Protein AF-A0A2T6IY89-F1 (afdb_monomer)

Foldseek 3Di:
DDPFFWDWDKDKDQDPPDDPQKFKWKAWCDVLCPNRDPVSTQTWDDDPVRPPMTMRPGTTIDTPPDDIDMWMWIAGPVRPDIDTDDD

Radius of gyration: 13.69 Å; Cα contacts (8 Å, |Δi|>4): 174; chains: 1; bounding box: 37×26×39 Å

pLDDT: mean 93.79, std 10.37, range [43.0, 98.62]

Mean predicted aligned error: 3.8 Å

Sequence (87 aa):
MHLAGDVGVQFECVCSQTHPGQTLWVVGSVPALGSWSLHAALQLETGPDTFPRWKSRDGVRVPRNQDVEFKFVIMSQNRDYVVWEQI

Secondary structure (DSSP, 8-state):
-----EEEE--EEE-----TTEEEEEEESSGGGTTT-GGGPEEPB--TTTTTEEE-SSPEEEETTS---EEEEEEETTSS-EEEPP-

Organism: NCBI:txid943120

Structure (mmCIF, N/CA/C/O backbone):
data_AF-A0A2T6IY89-F1
#
_entry.id   AF-A0A2T6IY89-F1
#
loop_
_atom_site.group_PDB
_atom_site.id
_atom_site.type_symbol
_atom_site.label_atom_id
_atom_site.label_alt_id
_atom_site.label_comp_id
_atom_site.label_asym_id
_atom_site.label_entity_id
_atom_site.label_seq_id
_atom_site.pdbx_PDB_ins_code
_atom_site.Cartn_x
_atom_site.Cartn_y
_atom_site.Cartn_z
_atom_site.occupancy
_atom_site.B_iso_or_equiv
_atom_site.auth_seq_id
_atom_site.auth_comp_id
_atom_site.auth_asym_id
_atom_site.auth_atom_id
_atom_site.pdbx_PDB_model_num
ATOM 1 N N . MET A 1 1 ? -25.132 -7.232 22.403 1.00 43.00 1 MET A N 1
ATOM 2 C CA . MET A 1 1 ? -23.665 -7.249 22.228 1.00 43.00 1 MET A CA 1
ATOM 3 C C . MET A 1 1 ? -23.381 -7.893 20.878 1.00 43.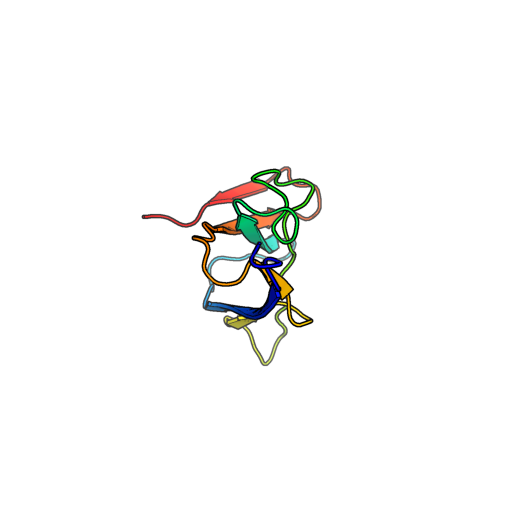00 1 MET A C 1
ATOM 5 O O . MET A 1 1 ? -23.362 -9.111 20.791 1.00 43.00 1 MET A O 1
ATOM 9 N N . HIS A 1 2 ? -23.298 -7.114 19.797 1.00 51.34 2 HIS A N 1
ATOM 10 C CA . HIS A 1 2 ? -22.814 -7.667 18.532 1.00 51.34 2 HIS A CA 1
ATOM 11 C C . HIS A 1 2 ? -21.297 -7.759 18.648 1.00 51.34 2 HIS A C 1
ATOM 13 O O . HIS A 1 2 ? -20.638 -6.738 18.814 1.00 51.34 2 HIS A O 1
ATOM 19 N N . LEU A 1 3 ? -20.749 -8.974 18.620 1.00 52.22 3 LEU A N 1
ATOM 20 C CA . LEU A 1 3 ? -19.327 -9.138 18.353 1.00 52.22 3 LEU A CA 1
ATOM 21 C C . LEU A 1 3 ? -19.101 -8.559 16.955 1.00 52.22 3 LEU A C 1
ATOM 23 O O . L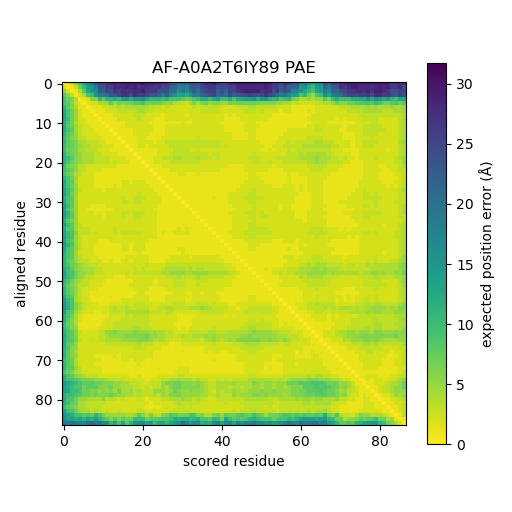EU A 1 3 ? -19.657 -9.072 15.981 1.00 52.22 3 LEU A O 1
ATOM 27 N N . ALA A 1 4 ? -18.377 -7.445 16.869 1.00 65.44 4 ALA A N 1
ATOM 28 C CA . ALA A 1 4 ? -17.924 -6.922 15.593 1.00 65.44 4 ALA A CA 1
ATOM 29 C C . ALA A 1 4 ? -17.032 -8.000 14.967 1.00 65.44 4 ALA A C 1
ATOM 31 O O . ALA A 1 4 ? -15.965 -8.312 15.487 1.00 65.44 4 ALA A O 1
ATOM 32 N N . GLY A 1 5 ? -17.537 -8.659 13.927 1.00 87.69 5 GLY A N 1
ATOM 33 C CA . GLY A 1 5 ? -16.743 -9.578 13.123 1.00 87.69 5 GLY A CA 1
ATOM 34 C C . GLY A 1 5 ? -15.986 -8.813 12.045 1.00 87.69 5 GLY A C 1
ATOM 35 O O . GLY A 1 5 ? -16.369 -7.700 11.691 1.00 87.69 5 GLY A O 1
ATOM 36 N N . ASP A 1 6 ? -14.966 -9.442 11.476 1.00 93.56 6 ASP A N 1
ATOM 37 C CA . ASP A 1 6 ? -14.254 -8.901 10.320 1.00 93.56 6 ASP A CA 1
ATOM 38 C C . ASP A 1 6 ? -14.785 -9.491 9.012 1.00 93.56 6 ASP A C 1
ATOM 40 O O . ASP A 1 6 ? -15.255 -10.633 8.964 1.00 93.56 6 ASP A O 1
ATOM 44 N N . VAL A 1 7 ? -14.633 -8.733 7.930 1.00 95.88 7 VAL A N 1
ATOM 45 C CA . VAL A 1 7 ? -14.797 -9.196 6.550 1.00 95.88 7 VAL A CA 1
ATOM 46 C C . VAL A 1 7 ? -13.444 -9.163 5.838 1.00 95.88 7 VAL A C 1
ATOM 48 O O . VAL A 1 7 ? -12.621 -8.287 6.094 1.00 95.88 7 VAL A O 1
ATOM 51 N N . GLY A 1 8 ? -13.184 -10.151 4.978 1.00 96.88 8 GLY A N 1
ATOM 52 C CA . GLY A 1 8 ? -12.008 -10.149 4.109 1.00 96.88 8 GLY A CA 1
ATOM 53 C C . GLY A 1 8 ? -12.267 -9.310 2.861 1.00 96.88 8 GLY A C 1
ATOM 54 O O . GLY A 1 8 ? -13.253 -9.549 2.167 1.00 96.88 8 GLY A O 1
ATOM 55 N N . VAL A 1 9 ? -11.386 -8.357 2.573 1.00 97.31 9 VAL A N 1
ATOM 56 C CA . VAL A 1 9 ? -11.412 -7.517 1.367 1.00 97.31 9 VAL A CA 1
ATOM 57 C C . VAL A 1 9 ? -10.063 -7.578 0.653 1.00 97.31 9 VAL A C 1
ATOM 59 O O . VAL A 1 9 ? -9.052 -7.923 1.260 1.00 97.31 9 VAL A O 1
ATOM 62 N N . GLN A 1 10 ? -10.025 -7.238 -0.632 1.00 98.25 10 GLN A N 1
ATOM 63 C CA . GLN A 1 10 ? -8.778 -7.013 -1.364 1.00 98.25 10 GLN A CA 1
ATOM 64 C C . GLN A 1 10 ? -8.698 -5.537 -1.736 1.00 98.25 10 GLN A C 1
ATOM 66 O O . GLN A 1 10 ? -9.671 -4.974 -2.234 1.00 98.25 10 GLN A O 1
ATOM 71 N N . PHE A 1 11 ? -7.545 -4.923 -1.487 1.00 98.31 11 PHE A N 1
ATOM 72 C CA . PHE A 1 11 ? -7.274 -3.567 -1.950 1.00 98.31 11 PHE A CA 1
ATOM 73 C C . PHE A 1 11 ? -6.618 -3.638 -3.316 1.00 98.31 11 PHE A C 1
ATOM 75 O O . PHE A 1 11 ? -5.681 -4.413 -3.507 1.00 98.31 11 PHE A O 1
ATOM 82 N N . GLU A 1 12 ? -7.099 -2.824 -4.246 1.00 98.25 12 GLU A N 1
ATOM 83 C CA . GLU A 1 12 ? -6.586 -2.772 -5.605 1.00 98.25 12 GLU A CA 1
ATOM 84 C C . GLU A 1 12 ? -6.626 -1.340 -6.145 1.00 98.25 12 GLU A C 1
ATOM 86 O O . GLU A 1 12 ? -7.565 -0.596 -5.869 1.00 98.25 12 GLU A O 1
ATOM 91 N N . CYS A 1 13 ? -5.606 -0.953 -6.910 1.00 97.62 13 CYS A N 1
ATOM 92 C CA . CYS A 1 13 ? -5.521 0.353 -7.552 1.00 97.62 13 CYS A CA 1
ATOM 93 C C . CYS A 1 13 ? -4.777 0.262 -8.886 1.00 97.62 13 CYS A C 1
ATOM 95 O O . CYS A 1 13 ? -3.785 -0.456 -9.014 1.00 97.62 13 CYS A O 1
ATOM 97 N N . VAL A 1 14 ? -5.237 1.016 -9.883 1.00 97.75 14 VAL A N 1
ATOM 98 C CA . VAL A 1 14 ? -4.513 1.212 -11.140 1.00 97.75 14 VAL A CA 1
ATOM 99 C C . VAL A 1 14 ? -3.667 2.476 -11.001 1.00 97.75 14 VAL A C 1
ATOM 101 O O . VAL A 1 14 ? -4.199 3.581 -11.003 1.00 97.75 14 VAL A O 1
ATOM 104 N N . CYS A 1 15 ? -2.350 2.320 -10.877 1.00 97.25 15 CYS A N 1
ATOM 105 C CA . CYS A 1 15 ? -1.409 3.416 -10.677 1.00 97.25 15 CYS A CA 1
ATOM 106 C C . CYS A 1 15 ? -0.176 3.241 -11.566 1.00 97.25 15 CYS A C 1
ATOM 108 O O . CYS A 1 15 ? 0.636 2.337 -11.365 1.00 97.25 15 CYS A O 1
ATOM 110 N N . SER A 1 16 ? -0.031 4.132 -12.548 1.00 97.06 16 SER A N 1
ATOM 111 C CA . SER A 1 16 ? 1.096 4.153 -13.485 1.00 97.06 16 SER A CA 1
ATOM 112 C C . SER A 1 16 ? 2.179 5.176 -13.124 1.00 97.06 16 SER A C 1
ATOM 114 O O . SER A 1 16 ? 3.127 5.346 -13.883 1.00 97.06 16 SER A O 1
ATOM 116 N N . GLN A 1 17 ? 2.027 5.889 -12.003 1.00 96.38 17 GLN A N 1
ATOM 117 C CA . GLN A 1 17 ? 2.892 7.013 -11.613 1.00 96.38 17 GLN A CA 1
ATOM 118 C C . GLN A 1 17 ? 4.135 6.587 -10.815 1.00 96.38 17 GLN A C 1
ATOM 120 O O . GLN A 1 17 ? 4.952 7.426 -10.453 1.00 96.38 17 GLN A O 1
ATOM 125 N N . THR A 1 18 ? 4.285 5.297 -10.519 1.00 96.56 18 THR A N 1
ATOM 126 C CA . THR A 1 18 ? 5.452 4.779 -9.799 1.00 96.56 18 THR A CA 1
ATOM 127 C C . THR A 1 18 ? 6.677 4.688 -10.704 1.00 96.56 18 THR A C 1
ATOM 129 O O . THR A 1 18 ? 6.584 4.246 -11.850 1.00 96.56 18 THR A O 1
ATOM 132 N N . HIS A 1 19 ? 7.845 4.973 -10.144 1.00 95.19 19 HIS A N 1
ATOM 133 C CA . HIS A 1 19 ? 9.152 4.752 -10.758 1.00 95.19 19 HIS A CA 1
ATOM 134 C C . HIS A 1 19 ? 9.888 3.557 -10.123 1.00 95.19 19 HIS A C 1
ATOM 136 O O . HIS A 1 19 ? 9.506 3.107 -9.038 1.00 95.19 19 HIS A O 1
ATOM 142 N N . PRO A 1 20 ? 10.959 3.031 -10.753 1.00 93.94 20 PRO A N 1
ATOM 143 C CA . PRO A 1 20 ? 11.803 2.014 -10.129 1.00 93.94 20 PRO A CA 1
ATOM 144 C C . PRO A 1 20 ? 12.250 2.420 -8.717 1.00 93.94 20 PRO A C 1
ATOM 146 O O . PRO A 1 20 ? 12.688 3.547 -8.497 1.00 93.94 20 PRO A O 1
ATOM 149 N N . GLY A 1 21 ? 12.121 1.500 -7.757 1.00 93.75 21 GLY A N 1
ATOM 150 C CA . GLY A 1 21 ? 12.402 1.752 -6.336 1.00 93.75 21 GLY A CA 1
ATOM 151 C C . GLY A 1 21 ? 11.223 2.317 -5.532 1.00 93.75 21 GLY A C 1
ATOM 152 O O . GLY A 1 21 ? 11.310 2.388 -4.306 1.00 93.75 21 GLY A O 1
ATOM 153 N N . GLN A 1 22 ? 10.115 2.666 -6.190 1.00 97.19 22 GLN A N 1
ATOM 154 C CA . GLN A 1 22 ? 8.868 3.069 -5.545 1.00 97.19 22 GLN A CA 1
ATOM 15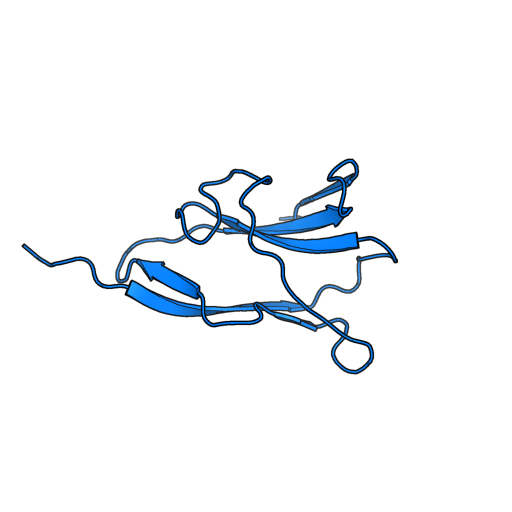5 C C . GLN A 1 22 ? 7.863 1.917 -5.511 1.00 97.19 22 GLN A C 1
ATOM 157 O O . GLN A 1 22 ? 7.926 0.959 -6.282 1.00 97.19 22 GLN A O 1
ATOM 162 N N . THR A 1 23 ? 6.911 2.001 -4.595 1.00 97.75 23 THR A N 1
ATOM 163 C CA . THR A 1 23 ? 5.828 1.032 -4.443 1.00 97.75 23 THR A CA 1
ATOM 164 C C . THR A 1 23 ? 4.550 1.756 -4.050 1.00 97.75 23 THR A C 1
ATOM 166 O O . THR A 1 23 ? 4.611 2.809 -3.414 1.00 97.75 23 THR A O 1
ATOM 169 N N . LEU A 1 24 ? 3.401 1.199 -4.433 1.00 98.31 24 LEU A N 1
ATOM 170 C CA . LEU A 1 24 ? 2.100 1.661 -3.971 1.00 98.31 24 LEU A CA 1
ATOM 171 C C . LEU A 1 24 ? 1.722 0.976 -2.654 1.00 98.31 24 LEU A C 1
ATOM 173 O O . LEU A 1 24 ? 1.852 -0.239 -2.511 1.00 98.31 24 LEU A O 1
ATOM 177 N N . TRP A 1 25 ? 1.226 1.757 -1.707 1.00 98.44 25 TRP A N 1
ATOM 178 C CA . TRP A 1 25 ? 0.800 1.296 -0.391 1.00 98.44 25 TRP A CA 1
ATOM 179 C C . TRP A 1 25 ? -0.609 1.791 -0.086 1.00 98.44 25 TRP A C 1
ATOM 181 O O . TRP A 1 25 ? -1.067 2.778 -0.664 1.00 98.44 25 TRP A O 1
ATOM 191 N N . VAL A 1 26 ? -1.267 1.12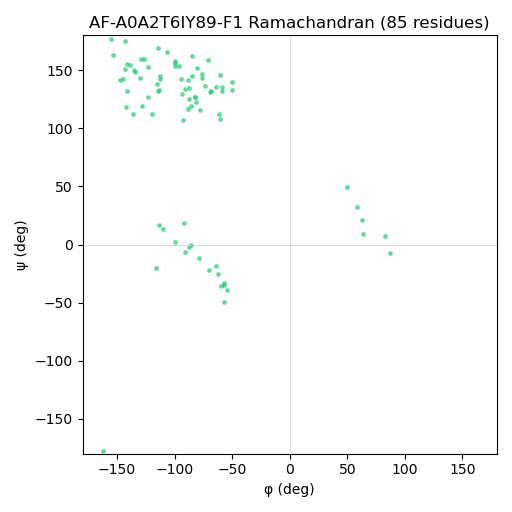9 0.859 1.00 98.31 26 VAL A N 1
ATOM 192 C CA . VAL A 1 26 ? -2.528 1.560 1.465 1.00 98.31 26 VAL A CA 1
ATOM 193 C C . VAL A 1 26 ? -2.283 1.870 2.929 1.00 98.31 26 VAL A C 1
ATOM 195 O O . VAL A 1 26 ? -1.697 1.070 3.656 1.00 98.31 26 VAL A O 1
ATOM 198 N N . VAL A 1 27 ? -2.766 3.019 3.376 1.00 98.25 27 VAL A N 1
ATOM 199 C CA . VAL A 1 27 ? -2.792 3.394 4.789 1.00 98.25 27 VAL A CA 1
ATOM 200 C C . VAL A 1 27 ? -4.197 3.866 5.141 1.00 98.25 27 VAL A C 1
ATOM 202 O O . VAL A 1 27 ? -4.861 4.478 4.308 1.00 98.25 27 VAL A O 1
ATOM 205 N N . GLY A 1 28 ? -4.678 3.556 6.342 1.00 98.25 28 GLY A N 1
ATOM 206 C CA . GLY A 1 28 ? -6.067 3.822 6.702 1.00 98.25 28 GLY A CA 1
ATOM 207 C C . GLY A 1 28 ? -6.350 3.812 8.193 1.00 98.25 28 GLY A C 1
ATOM 208 O O . GLY A 1 28 ? -5.450 3.639 9.011 1.00 98.25 28 GLY A O 1
ATOM 209 N N . SER A 1 29 ? -7.620 4.004 8.540 1.00 98.38 29 SER A N 1
ATOM 210 C CA . SER A 1 29 ? -8.081 4.254 9.910 1.00 98.38 29 SER A CA 1
ATOM 211 C C . SER A 1 29 ? -7.974 3.052 10.851 1.00 98.38 29 SER A C 1
ATOM 213 O O . SER A 1 29 ? -7.925 3.229 12.068 1.00 98.38 29 SER A O 1
ATOM 215 N N . VAL A 1 30 ? -7.928 1.832 10.312 1.00 97.44 30 VAL A N 1
ATOM 216 C CA . VAL A 1 30 ? -7.943 0.588 11.095 1.00 97.44 30 VAL A CA 1
ATOM 217 C C . VAL A 1 30 ? -6.539 -0.003 11.273 1.00 97.44 30 VAL A C 1
ATOM 219 O O . VAL A 1 30 ? -5.679 0.209 10.414 1.00 97.44 30 VAL A O 1
ATOM 222 N N . PRO A 1 31 ? -6.295 -0.822 12.318 1.00 96.94 31 PRO A N 1
ATOM 223 C CA . PRO A 1 31 ? -4.978 -1.420 12.561 1.00 96.94 31 PRO A CA 1
ATOM 224 C C . PRO A 1 31 ? -4.443 -2.259 11.397 1.00 96.94 31 PRO A C 1
ATOM 226 O O . PRO A 1 31 ? -3.248 -2.229 11.120 1.00 96.94 31 PRO A O 1
ATOM 229 N N . ALA A 1 32 ? -5.324 -2.956 10.670 1.00 96.81 32 ALA A N 1
ATOM 230 C CA . ALA A 1 32 ? -4.950 -3.725 9.480 1.00 96.81 32 ALA A CA 1
ATOM 231 C C . ALA A 1 32 ? -4.409 -2.851 8.328 1.00 96.81 32 ALA A C 1
ATOM 233 O O . ALA A 1 32 ? -3.747 -3.368 7.433 1.00 96.81 32 ALA A O 1
ATOM 234 N N . LEU A 1 33 ? -4.679 -1.541 8.362 1.00 98.12 33 LEU A N 1
ATOM 235 C CA . LEU A 1 33 ? -4.174 -0.527 7.432 1.00 98.12 33 LEU A CA 1
ATOM 236 C C . LEU A 1 33 ? -3.227 0.472 8.125 1.00 98.12 33 LEU A C 1
ATOM 238 O O . LEU A 1 33 ? -2.972 1.558 7.605 1.00 98.12 33 LEU A O 1
ATOM 242 N N . GLY A 1 34 ? -2.722 0.125 9.310 1.00 97.69 34 GLY A N 1
ATOM 243 C CA . GLY A 1 34 ? -1.687 0.881 10.007 1.00 97.69 34 GLY A CA 1
ATOM 244 C C . GLY A 1 34 ? -2.156 2.085 10.823 1.00 97.69 34 GLY A C 1
ATOM 245 O O . GLY A 1 34 ? -1.302 2.816 11.320 1.00 97.69 34 GLY A O 1
ATOM 246 N N . SER A 1 35 ? -3.463 2.310 10.989 1.00 97.94 35 SER A N 1
ATOM 247 C CA . SER A 1 35 ? -4.013 3.419 11.792 1.00 97.94 35 SER A CA 1
ATOM 248 C C . SER A 1 35 ? -3.389 4.783 11.449 1.00 97.94 35 SER A C 1
ATOM 250 O O . SER A 1 35 ? -2.905 5.500 12.324 1.00 97.94 35 SER A O 1
ATOM 252 N N . TRP A 1 36 ? -3.340 5.113 10.156 1.00 97.69 36 TRP A N 1
ATOM 253 C CA . TRP A 1 36 ? -2.722 6.324 9.598 1.00 97.69 36 TRP A CA 1
ATOM 254 C C . TRP A 1 36 ? -1.202 6.467 9.800 1.00 97.69 36 TRP A C 1
ATOM 256 O O . TRP A 1 36 ? -0.621 7.492 9.445 1.00 97.69 36 TRP A O 1
ATOM 266 N N . SER A 1 37 ? -0.518 5.429 10.288 1.00 97.31 37 SER A N 1
ATOM 267 C CA . SER A 1 37 ? 0.944 5.382 10.353 1.00 97.31 37 SER A CA 1
ATOM 268 C C . SER A 1 37 ? 1.535 4.812 9.067 1.00 97.31 37 SER A C 1
ATOM 270 O O . SER A 1 37 ? 1.371 3.629 8.768 1.00 97.31 37 SER A O 1
ATOM 272 N N . LEU A 1 38 ? 2.318 5.619 8.340 1.00 95.69 38 LEU A N 1
ATOM 273 C CA . LEU A 1 38 ? 3.022 5.160 7.134 1.00 95.69 38 LEU A CA 1
ATOM 274 C C . LEU A 1 38 ? 3.946 3.967 7.415 1.00 95.69 38 LEU A C 1
ATOM 276 O O . LEU A 1 38 ? 4.071 3.083 6.572 1.00 95.69 38 LEU A O 1
ATOM 280 N N . HIS A 1 39 ? 4.543 3.893 8.608 1.00 95.06 39 HIS A N 1
ATOM 281 C CA . HIS A 1 39 ? 5.408 2.780 9.016 1.00 95.06 39 HIS A CA 1
ATOM 282 C C . HIS A 1 39 ? 4.674 1.434 9.065 1.00 95.06 39 HIS A C 1
ATOM 284 O O . HIS A 1 39 ? 5.311 0.398 8.886 1.00 95.06 39 HIS A O 1
ATOM 290 N N . ALA A 1 40 ? 3.356 1.462 9.269 1.00 96.88 40 ALA A N 1
ATOM 291 C CA . ALA A 1 40 ? 2.482 0.296 9.313 1.00 96.88 40 ALA A CA 1
ATOM 292 C C . ALA A 1 40 ? 1.544 0.210 8.092 1.00 96.88 40 ALA A C 1
ATOM 294 O O . ALA A 1 40 ? 0.589 -0.564 8.110 1.00 96.88 40 ALA A O 1
ATOM 295 N N . ALA A 1 41 ? 1.798 1.001 7.042 1.00 97.38 41 ALA A N 1
ATOM 296 C CA . ALA A 1 41 ? 1.039 0.926 5.801 1.00 97.38 41 ALA A CA 1
ATOM 297 C C . ALA A 1 41 ? 1.166 -0.467 5.165 1.00 97.38 41 ALA A C 1
ATOM 299 O O . ALA A 1 41 ? 2.219 -1.107 5.219 1.00 97.38 41 ALA A O 1
ATOM 300 N N . LEU A 1 42 ? 0.095 -0.905 4.515 1.00 97.88 42 LEU A N 1
ATOM 301 C CA . LEU A 1 42 ? 0.037 -2.158 3.781 1.00 97.88 42 LEU A CA 1
ATOM 302 C C . LEU A 1 42 ? 0.660 -1.985 2.393 1.00 97.88 42 LEU A C 1
ATOM 304 O O . LEU A 1 42 ? 0.207 -1.155 1.607 1.00 97.88 42 LEU A O 1
ATOM 308 N N . GLN A 1 43 ? 1.671 -2.788 2.073 1.00 97.69 43 GLN A N 1
ATOM 309 C CA . GLN A 1 43 ? 2.284 -2.796 0.745 1.00 97.69 43 GLN A CA 1
ATOM 310 C C . GLN A 1 43 ? 1.362 -3.471 -0.274 1.00 97.69 43 GLN A C 1
ATOM 312 O O . GLN A 1 43 ? 0.812 -4.539 0.004 1.00 97.69 43 GLN A O 1
ATOM 317 N N . LEU A 1 44 ? 1.227 -2.885 -1.465 1.00 98.44 44 LEU A N 1
ATOM 318 C CA . LEU A 1 44 ? 0.613 -3.552 -2.610 1.00 98.44 44 LEU A CA 1
ATOM 319 C C . LEU A 1 44 ? 1.684 -4.092 -3.557 1.00 98.44 44 LEU A C 1
ATOM 321 O O . LEU A 1 44 ? 2.793 -3.567 -3.652 1.00 98.44 44 LEU A O 1
ATOM 325 N N . GLU A 1 45 ? 1.325 -5.138 -4.289 1.00 98.00 45 GLU A N 1
ATOM 326 C CA . GLU A 1 45 ? 2.195 -5.828 -5.231 1.00 98.00 45 GLU A CA 1
ATOM 327 C C . G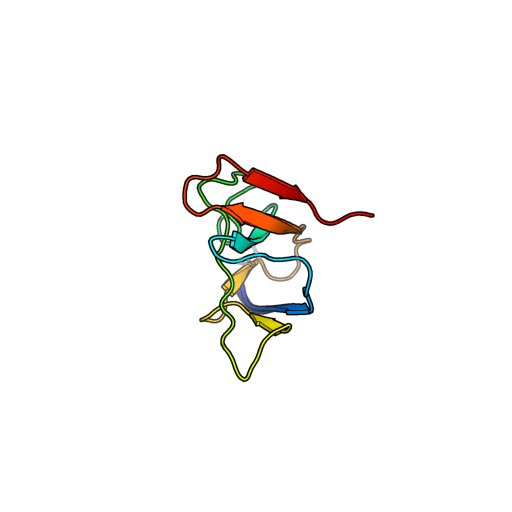LU A 1 45 ? 1.713 -5.625 -6.670 1.00 98.00 45 GLU A C 1
ATOM 329 O O . GLU A 1 45 ? 0.513 -5.577 -6.958 1.00 98.00 45 GLU A O 1
ATOM 334 N N . THR A 1 46 ? 2.676 -5.538 -7.582 1.00 98.12 46 THR A N 1
ATOM 335 C CA . THR A 1 46 ? 2.484 -5.554 -9.034 1.00 98.12 46 THR A CA 1
ATOM 336 C C . THR A 1 46 ? 3.637 -6.332 -9.677 1.00 98.12 46 THR A C 1
ATOM 338 O O . THR A 1 46 ? 4.577 -6.741 -8.994 1.00 98.12 46 THR A O 1
ATOM 341 N N . GLY A 1 47 ? 3.583 -6.543 -10.986 1.00 96.56 47 GLY A N 1
ATOM 342 C CA . GLY A 1 47 ? 4.623 -7.209 -11.761 1.00 96.56 47 GLY A CA 1
ATOM 343 C C . GLY A 1 47 ? 4.594 -6.794 -13.234 1.00 96.56 47 GLY A C 1
ATOM 344 O O . GLY A 1 47 ? 3.706 -6.043 -13.636 1.00 96.56 47 GLY A O 1
ATOM 345 N N . PRO A 1 48 ? 5.540 -7.284 -14.056 1.00 96.12 48 PRO A N 1
ATOM 346 C CA . PRO A 1 48 ? 5.666 -6.886 -15.462 1.00 96.12 48 PRO A CA 1
ATOM 347 C C . PRO A 1 48 ? 4.380 -7.064 -16.280 1.00 96.12 48 PRO A C 1
ATOM 349 O O . PRO A 1 48 ? 4.039 -6.193 -17.071 1.00 96.12 48 PRO A O 1
ATOM 352 N N . ASP A 1 49 ? 3.642 -8.149 -16.031 1.00 97.50 49 ASP A N 1
ATOM 353 C CA . ASP A 1 49 ? 2.408 -8.478 -16.758 1.00 97.50 49 ASP A CA 1
ATOM 354 C C . ASP A 1 49 ? 1.136 -7.915 -16.100 1.00 97.50 49 ASP A C 1
ATOM 356 O O . ASP A 1 49 ? 0.039 -8.051 -16.642 1.00 97.50 49 ASP A O 1
ATOM 360 N N . THR A 1 50 ? 1.246 -7.317 -14.908 1.00 97.00 50 THR A N 1
ATOM 361 C CA . THR A 1 50 ? 0.092 -6.800 -14.151 1.00 97.00 50 THR A CA 1
ATOM 362 C C . THR A 1 50 ? 0.123 -5.291 -13.953 1.00 97.00 50 THR A C 1
ATOM 364 O O . THR A 1 50 ? -0.935 -4.702 -13.735 1.00 97.00 50 THR A O 1
ATOM 367 N N . PHE A 1 51 ? 1.280 -4.641 -14.083 1.00 97.19 51 PHE A N 1
ATOM 368 C CA . PHE A 1 51 ? 1.396 -3.188 -14.055 1.00 97.19 51 PHE A CA 1
ATOM 369 C C . PHE A 1 51 ? 0.548 -2.559 -15.180 1.00 97.19 51 PHE A C 1
ATOM 371 O O . PHE A 1 51 ? 0.584 -3.049 -16.310 1.00 97.19 51 PHE A O 1
ATOM 378 N N . PRO A 1 52 ? -0.225 -1.483 -14.919 1.00 97.81 52 PRO A N 1
ATOM 379 C CA . PRO A 1 52 ? -0.224 -0.630 -13.724 1.00 97.81 52 PRO A CA 1
ATOM 380 C C . PRO A 1 52 ? -1.197 -1.032 -12.603 1.00 97.81 52 PRO A C 1
ATOM 382 O O . PRO A 1 52 ? -1.515 -0.205 -11.754 1.00 97.81 52 PRO A O 1
ATOM 385 N N . ARG A 1 53 ? -1.707 -2.266 -12.569 1.00 98.50 53 ARG A N 1
ATOM 386 C CA . ARG A 1 53 ? -2.574 -2.748 -11.483 1.00 98.50 53 ARG A CA 1
ATOM 387 C C . 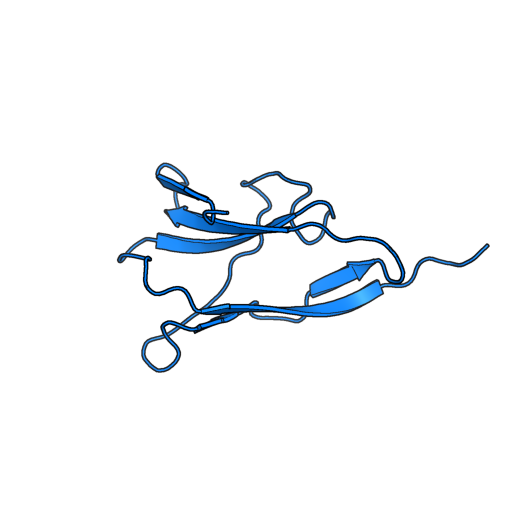ARG A 1 53 ? -1.742 -3.211 -10.287 1.00 98.50 53 ARG A C 1
ATOM 389 O O . ARG A 1 53 ? -0.873 -4.072 -10.417 1.00 98.50 53 ARG A O 1
ATOM 396 N N . TRP A 1 54 ? -2.062 -2.678 -9.118 1.00 98.50 54 TRP A N 1
ATOM 397 C CA . TRP A 1 54 ? -1.474 -3.013 -7.824 1.00 98.50 54 TRP A CA 1
ATOM 398 C C . TRP A 1 54 ? -2.539 -3.627 -6.935 1.00 98.50 54 TRP A C 1
ATOM 400 O O . TRP A 1 54 ? -3.652 -3.107 -6.897 1.00 98.50 54 TRP A O 1
ATOM 410 N N . LYS A 1 55 ? -2.212 -4.687 -6.195 1.00 98.62 55 LYS A N 1
ATOM 411 C CA . LYS A 1 55 ? -3.158 -5.333 -5.276 1.00 98.62 55 LYS A CA 1
ATOM 412 C C . LYS A 1 55 ? -2.507 -5.796 -3.983 1.00 98.62 55 LYS A C 1
ATOM 414 O O . LYS A 1 55 ? -1.311 -6.078 -3.960 1.00 98.62 55 LYS A O 1
ATOM 419 N N . SER A 1 56 ? -3.292 -5.926 -2.918 1.00 98.44 56 SER A N 1
ATOM 420 C CA . SER A 1 56 ? -2.824 -6.612 -1.715 1.00 98.44 56 SER A CA 1
ATOM 421 C C . SER A 1 56 ? -2.558 -8.081 -2.050 1.00 98.44 56 SER A C 1
ATOM 423 O O . SER A 1 56 ? -3.356 -8.720 -2.747 1.00 98.44 56 SER A O 1
ATOM 425 N N . ARG A 1 57 ? -1.424 -8.606 -1.569 1.00 96.75 57 ARG A N 1
ATOM 426 C CA . ARG A 1 57 ? -1.023 -10.003 -1.788 1.00 96.75 57 ARG A CA 1
ATOM 427 C C . ARG A 1 57 ? -2.089 -10.976 -1.290 1.00 96.75 57 ARG A C 1
ATOM 429 O O . ARG A 1 57 ? -2.520 -11.856 -2.031 1.00 96.75 57 ARG A O 1
ATOM 436 N N . ASP A 1 58 ? -2.529 -10.754 -0.055 1.00 95.75 58 ASP A N 1
ATOM 437 C CA . ASP A 1 58 ? -3.547 -11.539 0.633 1.00 95.75 58 ASP A CA 1
ATOM 438 C C . ASP A 1 58 ? -4.811 -10.700 0.890 1.00 95.75 58 ASP A C 1
ATOM 440 O O . ASP A 1 58 ? -4.829 -9.473 0.718 1.00 95.75 58 ASP A O 1
ATOM 444 N N . GLY A 1 59 ? -5.886 -11.371 1.311 1.00 96.44 59 GLY A N 1
ATOM 445 C CA . GLY A 1 59 ? -7.094 -10.704 1.791 1.00 96.44 59 GLY A CA 1
ATOM 446 C C . GLY A 1 59 ? -6.846 -9.993 3.124 1.00 96.44 59 GLY A C 1
ATOM 447 O O . GLY A 1 59 ? -6.316 -10.582 4.065 1.00 96.44 59 GLY A O 1
ATOM 448 N N . VAL A 1 60 ? -7.274 -8.738 3.221 1.00 97.44 60 VAL A N 1
ATOM 449 C CA . VAL A 1 60 ? -7.158 -7.895 4.414 1.00 97.44 60 VAL A CA 1
ATOM 450 C C . VAL A 1 60 ? -8.439 -8.003 5.227 1.00 97.44 60 VAL A C 1
ATOM 452 O O . VAL A 1 60 ? -9.539 -7.844 4.700 1.00 97.44 60 VAL A O 1
ATOM 455 N N . ARG A 1 61 ? -8.310 -8.274 6.524 1.00 97.25 61 ARG A N 1
ATOM 456 C CA . ARG A 1 61 ? -9.445 -8.319 7.450 1.00 97.25 61 ARG A CA 1
ATOM 457 C C . ARG A 1 61 ? -9.728 -6.910 7.954 1.00 97.25 61 ARG A C 1
ATOM 459 O O . ARG A 1 61 ? -8.863 -6.299 8.574 1.00 97.25 61 ARG A O 1
ATOM 466 N N . VAL A 1 62 ? -10.925 -6.407 7.677 1.00 96.50 62 VAL A N 1
ATOM 467 C CA . VAL A 1 62 ? -11.390 -5.100 8.157 1.00 96.50 62 VAL A CA 1
ATOM 468 C C . VAL A 1 62 ? -12.687 -5.256 8.955 1.00 96.50 62 VAL A C 1
ATOM 470 O O . VAL A 1 62 ? -13.440 -6.203 8.693 1.00 96.50 62 VAL A O 1
ATOM 473 N N . PRO A 1 63 ? -12.977 -4.355 9.912 1.00 95.81 63 PRO A N 1
ATOM 474 C CA . PRO A 1 63 ? -14.189 -4.438 10.714 1.00 95.81 63 PRO A CA 1
ATOM 475 C C . PRO A 1 63 ? -15.444 -4.395 9.841 1.00 95.81 63 PRO A C 1
ATOM 477 O O . PRO A 1 63 ? -15.593 -3.541 8.968 1.00 95.81 63 PRO A O 1
ATOM 480 N N . ARG A 1 64 ? -16.378 -5.314 10.081 1.00 95.12 64 ARG A N 1
ATOM 481 C CA . ARG A 1 64 ? -17.677 -5.315 9.406 1.00 95.12 64 ARG A CA 1
ATOM 482 C C . ARG A 1 64 ? -18.585 -4.237 10.001 1.00 95.12 64 ARG A C 1
ATOM 484 O O . ARG A 1 64 ? -18.588 -4.032 11.214 1.00 95.12 64 ARG A O 1
ATOM 491 N N . ASN A 1 65 ? -19.437 -3.643 9.161 1.00 93.12 65 ASN A N 1
ATOM 492 C CA . ASN A 1 65 ? -20.457 -2.657 9.552 1.00 93.12 65 ASN A CA 1
ATOM 493 C C . ASN A 1 65 ? -19.876 -1.413 10.252 1.00 93.12 65 ASN A C 1
ATOM 495 O O . ASN A 1 65 ? -20.515 -0.850 11.138 1.00 93.12 65 ASN A O 1
ATOM 499 N N . GLN A 1 66 ? -18.660 -1.020 9.882 1.00 93.56 66 GLN A N 1
ATOM 500 C CA . GLN A 1 66 ? -18.012 0.209 10.325 1.00 93.56 66 GLN A CA 1
ATOM 501 C C . GLN A 1 66 ? -17.381 0.882 9.114 1.00 93.56 66 GLN A C 1
ATOM 503 O O . GLN A 1 66 ? -16.968 0.197 8.174 1.00 93.56 66 GLN A O 1
ATOM 508 N N . ASP A 1 67 ? -17.294 2.204 9.160 1.00 96.00 67 ASP A N 1
ATOM 509 C CA . ASP A 1 67 ? -16.590 2.954 8.133 1.00 96.00 67 ASP A CA 1
ATOM 510 C C . ASP A 1 67 ? -15.086 2.690 8.245 1.00 96.00 67 ASP A C 1
ATOM 512 O O . ASP A 1 67 ? -14.488 2.747 9.324 1.00 96.00 67 ASP A O 1
ATOM 516 N N . VAL A 1 68 ? -14.477 2.370 7.106 1.00 97.00 68 VAL A N 1
ATOM 517 C CA . VAL A 1 68 ? -13.036 2.170 6.969 1.00 97.00 68 VAL A CA 1
ATOM 518 C C . VAL A 1 68 ? -12.544 3.196 5.969 1.00 97.00 68 VAL A C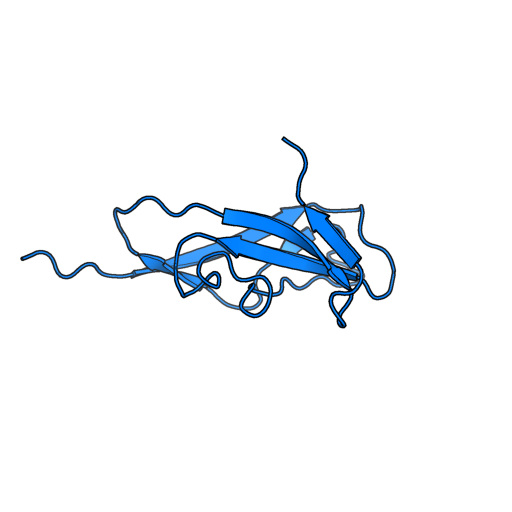 1
ATOM 520 O O . VAL A 1 68 ? -12.867 3.133 4.785 1.00 97.00 68 VAL A O 1
ATOM 523 N N . GLU A 1 69 ? -11.756 4.142 6.458 1.00 97.88 69 GLU A N 1
ATOM 524 C CA . GLU A 1 69 ? -11.130 5.158 5.627 1.00 97.88 69 GLU A CA 1
ATOM 525 C C . GLU A 1 69 ? -9.729 4.694 5.251 1.00 97.88 69 GLU A C 1
ATOM 527 O O . GLU A 1 69 ? -9.020 4.087 6.059 1.00 97.88 69 GLU A O 1
ATOM 532 N N . PHE A 1 70 ? -9.320 4.982 4.023 1.00 98.12 70 PHE A N 1
ATOM 533 C CA . PHE A 1 70 ? -7.994 4.657 3.531 1.00 98.12 70 PHE A CA 1
ATOM 534 C C . PHE A 1 70 ? -7.589 5.625 2.426 1.00 98.12 70 PHE A C 1
ATOM 536 O O . PHE A 1 70 ? -8.435 6.302 1.846 1.00 98.12 70 PHE A O 1
ATOM 543 N N . LYS A 1 71 ? -6.291 5.662 2.141 1.00 98.06 71 LYS A N 1
ATOM 544 C CA . LYS A 1 71 ? -5.712 6.330 0.978 1.00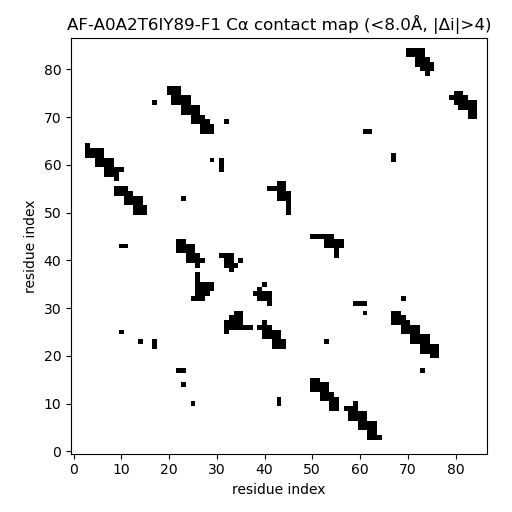 98.06 71 LYS A CA 1
ATOM 545 C C . LYS A 1 71 ? -4.613 5.486 0.363 1.00 98.06 71 LYS A C 1
ATOM 547 O O . LYS A 1 71 ? -3.934 4.734 1.074 1.00 98.06 71 LYS A O 1
ATOM 552 N N . PHE A 1 72 ? -4.380 5.681 -0.931 1.00 98.31 72 PHE A N 1
ATOM 553 C CA . PHE A 1 72 ? -3.167 5.201 -1.577 1.00 98.31 72 PHE A CA 1
ATOM 554 C C . PHE A 1 72 ? -2.009 6.193 -1.418 1.00 98.31 72 PHE A C 1
ATOM 556 O O . PHE A 1 72 ? -2.183 7.416 -1.432 1.00 98.31 72 PHE A O 1
ATOM 563 N N . VAL A 1 73 ? -0.800 5.652 -1.283 1.00 98.12 73 VAL A N 1
ATOM 564 C CA . VAL A 1 73 ? 0.435 6.434 -1.184 1.00 98.12 73 VAL A CA 1
ATOM 565 C C . VAL A 1 73 ? 1.561 5.741 -1.948 1.00 98.12 73 VAL A C 1
ATOM 567 O O . VAL A 1 73 ? 1.782 4.538 -1.805 1.00 98.12 73 VAL A O 1
ATOM 570 N N . ILE A 1 74 ? 2.275 6.495 -2.779 1.00 98.25 74 ILE A N 1
ATOM 571 C CA . ILE A 1 74 ? 3.510 6.045 -3.420 1.00 98.25 74 ILE A CA 1
ATOM 572 C C . ILE A 1 74 ? 4.656 6.351 -2.462 1.00 98.25 74 ILE A C 1
ATOM 574 O O . ILE A 1 74 ? 4.824 7.498 -2.044 1.00 98.25 74 ILE A O 1
ATOM 578 N N . MET A 1 75 ? 5.452 5.337 -2.127 1.00 97.81 75 MET A N 1
ATOM 579 C CA . MET A 1 75 ? 6.634 5.502 -1.281 1.00 97.81 75 MET A CA 1
ATOM 580 C C . MET A 1 75 ? 7.849 4.775 -1.846 1.00 97.81 75 MET A C 1
ATOM 582 O O . MET A 1 75 ? 7.713 3.710 -2.452 1.00 97.81 75 MET A O 1
ATOM 586 N N . SER A 1 76 ? 9.037 5.325 -1.600 1.00 94.25 76 SER A N 1
ATOM 587 C CA . SER A 1 76 ? 10.292 4.571 -1.692 1.00 94.25 76 SER A CA 1
ATOM 588 C C . SER A 1 76 ? 10.403 3.564 -0.539 1.00 94.25 76 SER A C 1
ATOM 590 O O . SER A 1 76 ? 9.771 3.724 0.508 1.00 94.25 76 SER A O 1
ATOM 592 N N . GLN A 1 77 ? 11.225 2.519 -0.694 1.00 85.81 77 GLN A N 1
ATOM 593 C CA . GLN A 1 77 ? 11.410 1.508 0.363 1.00 85.81 77 GLN A CA 1
ATOM 594 C C . GLN A 1 77 ? 11.951 2.088 1.682 1.00 85.81 77 GLN A C 1
ATOM 596 O O . GLN A 1 77 ? 11.563 1.642 2.760 1.00 85.81 77 GLN A O 1
ATOM 601 N N . ASN A 1 78 ? 12.827 3.090 1.607 1.00 89.81 78 ASN A N 1
ATOM 602 C CA . ASN A 1 78 ? 13.382 3.809 2.758 1.00 89.81 78 ASN A CA 1
ATOM 603 C C . ASN A 1 78 ? 12.498 4.980 3.231 1.00 89.81 78 ASN A C 1
ATOM 605 O O . ASN A 1 78 ? 12.842 5.618 4.223 1.00 89.81 78 ASN A O 1
ATOM 609 N N . ARG A 1 79 ? 11.356 5.232 2.572 1.00 88.19 79 ARG A N 1
ATOM 610 C CA . ARG A 1 79 ? 10.349 6.240 2.950 1.00 88.19 79 ARG A CA 1
ATOM 611 C C . ARG A 1 79 ? 10.856 7.689 2.928 1.00 88.19 79 ARG A C 1
ATOM 613 O O . ARG A 1 79 ? 10.256 8.554 3.559 1.00 88.19 79 ARG A O 1
ATOM 620 N N . ASP A 1 80 ? 11.932 7.965 2.195 1.00 92.19 80 ASP A N 1
ATOM 621 C CA . ASP A 1 80 ? 12.421 9.328 1.928 1.00 92.19 80 ASP A CA 1
ATOM 622 C C . ASP A 1 80 ? 11.621 10.048 0.824 1.00 92.19 80 ASP A C 1
ATOM 624 O O . ASP A 1 80 ? 11.722 11.263 0.661 1.00 92.19 80 ASP A O 1
ATOM 628 N N . TYR A 1 81 ? 10.783 9.301 0.105 1.00 94.25 81 TYR A N 1
ATOM 629 C CA . TYR A 1 81 ? 9.838 9.784 -0.886 1.00 94.25 81 TYR A CA 1
ATOM 630 C C . TYR A 1 81 ? 8.432 9.335 -0.498 1.00 94.25 81 TYR A C 1
ATOM 632 O O . TYR A 1 81 ? 8.202 8.143 -0.287 1.00 94.25 81 TYR A O 1
ATOM 640 N N . VAL A 1 82 ? 7.494 10.283 -0.419 1.00 96.44 82 VAL A N 1
ATOM 641 C CA . VAL A 1 82 ? 6.088 10.037 -0.073 1.00 96.44 82 VAL A CA 1
ATOM 642 C C . VAL A 1 82 ? 5.199 10.947 -0.917 1.00 96.44 82 VAL A C 1
ATOM 644 O O . VAL A 1 82 ? 5.270 12.169 -0.797 1.00 96.44 82 VAL A O 1
ATOM 647 N N . VAL A 1 83 ? 4.336 10.357 -1.745 1.00 96.88 83 VAL A N 1
ATOM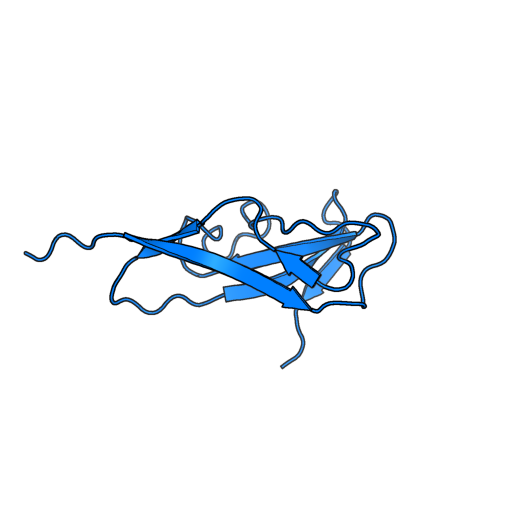 648 C CA . VAL A 1 83 ? 3.324 11.077 -2.530 1.00 96.88 83 VAL A CA 1
ATOM 649 C C . VAL A 1 83 ? 1.963 10.442 -2.298 1.00 96.88 83 VAL A C 1
ATOM 651 O O . VAL A 1 83 ? 1.754 9.265 -2.581 1.00 96.88 83 VAL A O 1
ATOM 654 N N . TRP A 1 84 ? 1.037 11.233 -1.768 1.00 95.38 84 TRP A N 1
ATOM 655 C CA . TRP A 1 84 ? -0.343 10.821 -1.536 1.00 95.38 84 TRP A CA 1
ATOM 656 C C . TRP A 1 84 ? -1.169 10.908 -2.816 1.00 95.38 84 TRP A C 1
ATOM 658 O O . TRP A 1 84 ? -0.916 11.768 -3.667 1.00 95.38 84 TRP A O 1
ATOM 668 N N . GLU A 1 85 ? -2.197 10.063 -2.917 1.00 88.44 85 GLU A N 1
ATOM 669 C CA . GLU A 1 85 ? -3.245 10.233 -3.923 1.00 88.44 85 GLU A CA 1
ATOM 670 C C . GLU A 1 85 ? -3.799 11.669 -3.908 1.00 88.44 85 GLU A C 1
ATOM 672 O O . GLU A 1 85 ? -3.950 12.294 -2.852 1.00 88.44 85 GLU A O 1
ATOM 677 N N . GLN A 1 86 ? -4.056 12.205 -5.097 1.00 82.38 86 GLN A N 1
ATOM 678 C CA . GLN A 1 86 ? -4.637 13.534 -5.267 1.00 82.38 86 GLN A CA 1
ATOM 679 C C . GLN A 1 86 ? -6.166 13.412 -5.256 1.00 82.38 86 GLN A C 1
ATOM 681 O O . GLN A 1 86 ? -6.698 12.434 -5.782 1.00 82.38 86 GLN A O 1
ATOM 686 N N . ILE A 1 87 ? -6.847 14.383 -4.640 1.00 58.88 87 ILE A N 1
ATOM 687 C CA . ILE A 1 87 ? -8.316 14.461 -4.550 1.00 58.88 87 ILE A CA 1
ATOM 688 C C . ILE A 1 87 ? -8.837 15.389 -5.645 1.00 58.88 87 ILE A C 1
ATOM 690 O O . ILE A 1 87 ? -8.190 16.443 -5.849 1.00 58.88 87 ILE A O 1
#

InterPro domains:
  IPR002044 Carbohydrate binding module family 20 [PF00686] (7-86)
  IPR002044 Carbohydrate binding module family 20 [PS51166] (1-87)
  IPR002044 Carbohydrate binding module family 20 [SM01065] (6-87)
  IPR013783 Immunoglobulin-like fold [G3DSA:2.60.40.10] (6-87)
  IPR013784 Carbohydrate-binding-like fold [SSF49452] (7-86)

Solvent-accessible surface area (backbone atoms only — not comparable to full-atom values): 5220 Å² total; per-residue (Å²): 134,81,78,79,49,68,41,77,44,72,56,73,48,81,56,77,85,69,52,94,71,44,44,51,29,37,31,13,67,44,76,77,23,22,52,68,34,76,94,46,36,35,68,38,46,66,46,92,91,45,57,43,41,30,28,38,88,59,72,46,62,42,68,48,99,56,93,79,53,69,48,51,32,42,30,32,87,87,59,87,40,81,45,67,69,83,133

Nearest PDB structures (foldseek):
  2vn7-assembly1_A  TM=8.666E-01  e=4.735E-05  Trichoderma reesei
  4jcm-assembly1_A  TM=8.465E-01  e=1.534E-04  Evansella clarkii
  1cgx-assembly1_A  TM=8.528E-01  e=3.552E-04  Niallia circulans
  3wms-assembly1_A  TM=8.673E-01  e=6.954E-04  Paenibacillus macerans
  2z0b-assembly1_A  TM=7.177E-01  e=8.225E-04  Homo sapiens